Protein AF-A0A497C5J6-F1 (afdb_monomer_lite)

Foldseek 3Di:
DVQLQVQLVVQLVVQLVVLVVQLVVQVVVCCVPPVDRDVVSVVSNCSNVVSSVVSSVVSNVVRVVVVVVVVVVVVVVVVVVVVVVVVVD

Secondary structure (DSSP, 8-state):
-HHHHHHHHHHHHHHHHHHHHHHHHHHHHHHHHTSS--HHHHHHHHHHHHHHHHHHHHHHHHHHHHHHHHHHHHHHHHHHHHHHHHHH-

Sequence (89 aa):
MPFARLLAVVFALFGLIAGILYAFRGLIYDLALTGSVNPGTALAFMALIGMPLILTLAGLIIGLVGGWLFNHFSRWLDRLDMNLDFLDD

Structure (mmCIF, N/CA/C/O backbone):
data_AF-A0A497C5J6-F1
#
_entry.id   AF-A0A497C5J6-F1
#
loop_
_atom_site.group_PDB
_atom_site.id
_atom_site.type_symbol
_atom_site.label_atom_id
_atom_site.label_alt_id
_atom_site.label_comp_id
_atom_site.label_asym_id
_atom_site.label_entity_id
_atom_site.label_seq_id
_atom_site.pdbx_PDB_ins_code
_atom_site.Cartn_x
_atom_site.Cartn_y
_atom_site.Cartn_z
_atom_site.occupancy
_atom_site.B_iso_or_equiv
_atom_site.auth_seq_id
_atom_site.auth_comp_id
_atom_site.auth_asym_id
_atom_site.auth_atom_id
_atom_site.pdbx_PDB_model_num
ATOM 1 N N . MET A 1 1 ? -16.256 -2.709 12.082 1.00 62.22 1 MET A N 1
ATOM 2 C CA . MET A 1 1 ? -15.163 -2.998 11.120 1.00 62.22 1 MET A CA 1
ATOM 3 C C . MET A 1 1 ? -15.065 -2.080 9.875 1.00 62.22 1 MET A C 1
ATOM 5 O O . MET A 1 1 ? -14.187 -2.354 9.061 1.00 62.22 1 MET A O 1
ATOM 9 N N . PRO A 1 2 ? -15.855 -0.997 9.668 1.00 80.88 2 PRO A N 1
ATOM 10 C CA . PRO A 1 2 ? -15.761 -0.223 8.417 1.00 80.88 2 PRO A CA 1
ATOM 11 C C . PRO A 1 2 ? -14.427 0.530 8.265 1.00 80.88 2 PRO A C 1
ATOM 13 O O . PRO A 1 2 ? -13.891 0.592 7.163 1.00 80.88 2 PRO A O 1
ATOM 16 N N . PHE A 1 3 ? -13.845 1.012 9.370 1.00 80.62 3 PHE A N 1
ATOM 17 C CA . PHE A 1 3 ? -12.567 1.734 9.374 1.00 80.62 3 PHE A CA 1
ATOM 18 C C . PHE A 1 3 ? -11.392 0.894 8.843 1.00 80.62 3 PHE A C 1
ATOM 20 O O . PHE A 1 3 ? -10.657 1.340 7.967 1.00 80.62 3 PHE A O 1
ATOM 27 N N . ALA A 1 4 ? -11.263 -0.359 9.294 1.00 84.25 4 ALA A N 1
ATOM 28 C CA . ALA A 1 4 ? -10.209 -1.259 8.824 1.00 84.25 4 ALA A CA 1
ATOM 29 C C . ALA A 1 4 ? -10.328 -1.586 7.331 1.00 84.25 4 ALA A C 1
ATOM 31 O O . ALA A 1 4 ? -9.326 -1.655 6.626 1.00 84.25 4 ALA A O 1
ATOM 32 N N . ARG A 1 5 ? -11.561 -1.735 6.834 1.00 83.25 5 ARG A N 1
ATOM 33 C CA . ARG A 1 5 ? -11.817 -1.992 5.414 1.00 83.25 5 ARG A CA 1
ATOM 34 C C . ARG A 1 5 ? -11.474 -0.779 4.550 1.00 83.25 5 ARG A C 1
ATOM 36 O O . ARG A 1 5 ? -10.877 -0.954 3.494 1.00 83.25 5 ARG A O 1
ATOM 43 N N . LEU A 1 6 ? -11.810 0.430 5.006 1.00 90.62 6 LEU A N 1
ATOM 44 C CA . LEU A 1 6 ? -11.424 1.670 4.330 1.00 90.62 6 LEU A CA 1
ATOM 45 C C . LEU A 1 6 ? -9.899 1.784 4.237 1.00 90.62 6 LEU A C 1
ATOM 47 O O . LEU A 1 6 ? -9.367 2.001 3.152 1.00 90.62 6 LEU A O 1
ATOM 51 N N . LEU A 1 7 ? -9.198 1.581 5.356 1.00 90.19 7 LEU A N 1
ATOM 52 C CA . LEU A 1 7 ? -7.745 1.705 5.400 1.00 90.19 7 LEU A CA 1
ATOM 53 C C . LEU A 1 7 ? -7.055 0.642 4.532 1.00 90.19 7 LEU A C 1
ATOM 55 O O . LEU A 1 7 ? -6.119 0.961 3.807 1.00 90.19 7 LEU A O 1
ATOM 59 N N . ALA A 1 8 ? -7.568 -0.591 4.520 1.00 87.12 8 ALA A N 1
ATOM 60 C CA . ALA A 1 8 ? -7.095 -1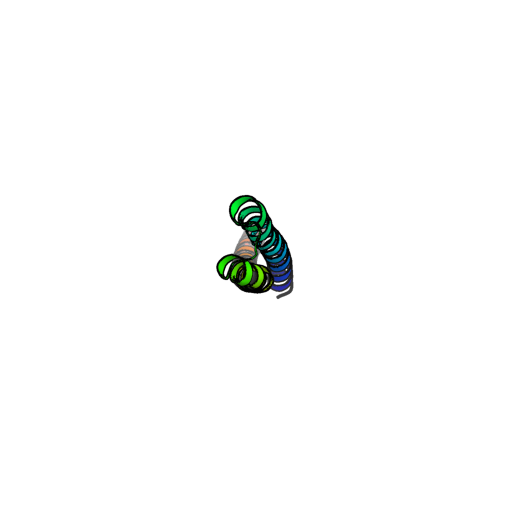.639 3.620 1.00 87.12 8 ALA A CA 1
ATOM 61 C C . ALA A 1 8 ? -7.223 -1.238 2.139 1.00 87.12 8 ALA A C 1
ATOM 63 O O . ALA A 1 8 ? -6.268 -1.400 1.387 1.00 87.12 8 ALA A O 1
ATOM 64 N N . VAL A 1 9 ? -8.362 -0.669 1.722 1.00 91.31 9 VAL A N 1
ATOM 65 C CA . VAL A 1 9 ? -8.572 -0.208 0.334 1.00 91.31 9 VAL A CA 1
ATOM 66 C C . VAL A 1 9 ? -7.645 0.955 -0.017 1.00 91.31 9 VAL A C 1
ATOM 68 O O . VAL A 1 9 ? -7.040 0.955 -1.086 1.00 91.31 9 VAL A O 1
ATOM 71 N N . VAL A 1 10 ? -7.486 1.928 0.882 1.00 93.00 10 VAL A N 1
ATOM 72 C CA . VAL A 1 10 ? -6.582 3.069 0.671 1.00 93.00 10 VAL A CA 1
ATOM 73 C C . VAL A 1 10 ? -5.138 2.592 0.494 1.00 93.00 10 VAL A C 1
ATOM 75 O O . VAL A 1 10 ? -4.464 2.987 -0.456 1.00 93.00 10 VAL A O 1
ATOM 78 N N . PHE A 1 11 ? -4.671 1.687 1.353 1.00 92.62 11 PHE A N 1
ATOM 79 C CA . PHE A 1 11 ? -3.332 1.115 1.231 1.00 92.62 11 PHE A CA 1
ATOM 80 C C . PHE A 1 11 ? -3.178 0.224 -0.011 1.00 92.62 11 PHE A C 1
ATOM 82 O O . PHE A 1 11 ? -2.114 0.237 -0.627 1.00 92.62 11 PHE A O 1
ATOM 89 N N . ALA A 1 12 ? -4.226 -0.493 -0.429 1.00 91.62 12 ALA A N 1
ATOM 90 C CA . ALA A 1 12 ? -4.229 -1.242 -1.686 1.00 91.62 12 ALA A CA 1
ATOM 91 C C . ALA A 1 12 ? -3.967 -0.323 -2.888 1.00 91.62 12 ALA A C 1
ATOM 93 O O . ALA A 1 12 ? -3.136 -0.638 -3.738 1.00 91.62 12 ALA A O 1
ATOM 94 N N . LEU A 1 13 ? -4.636 0.836 -2.934 1.00 93.81 13 LEU A N 1
ATOM 95 C CA . LEU A 1 13 ? -4.448 1.835 -3.988 1.00 93.81 13 LEU A CA 1
ATOM 96 C C . LEU A 1 13 ? -3.029 2.410 -3.972 1.00 93.81 13 LEU A C 1
ATOM 98 O O . LEU A 1 13 ? -2.399 2.502 -5.025 1.00 93.81 13 LEU A O 1
ATOM 102 N N . PHE A 1 14 ? -2.486 2.728 -2.794 1.00 94.19 14 PHE A N 1
ATOM 103 C CA . PHE A 1 14 ? -1.089 3.155 -2.682 1.00 94.19 14 PHE A CA 1
ATOM 104 C C . PHE A 1 14 ? -0.111 2.074 -3.150 1.00 94.19 14 PHE A C 1
ATOM 106 O O . PHE A 1 14 ? 0.842 2.381 -3.865 1.00 94.19 14 PHE A O 1
ATOM 113 N N . GLY A 1 15 ? -0.363 0.809 -2.812 1.00 92.50 15 GLY A N 1
ATOM 114 C CA . GLY A 1 15 ? 0.454 -0.306 -3.279 1.00 92.50 15 GLY A CA 1
ATOM 115 C C . GLY A 1 15 ? 0.360 -0.539 -4.778 1.00 92.50 15 GLY A C 1
ATOM 116 O O . GLY A 1 15 ? 1.371 -0.846 -5.402 1.00 92.50 15 GLY A O 1
ATOM 117 N N . LEU A 1 16 ? -0.807 -0.314 -5.380 1.00 93.19 16 LEU A N 1
ATOM 118 C CA . LEU A 1 16 ? -0.974 -0.346 -6.830 1.00 93.19 16 LEU A CA 1
ATOM 119 C C . LEU A 1 16 ? -0.176 0.766 -7.513 1.00 93.19 16 LEU A C 1
ATOM 121 O O . LEU A 1 16 ? 0.559 0.490 -8.457 1.00 93.19 16 LEU A O 1
ATOM 125 N N . ILE A 1 17 ? -0.245 1.998 -7.002 1.00 94.88 17 ILE A N 1
ATOM 126 C CA . ILE A 1 17 ? 0.557 3.116 -7.517 1.00 94.88 17 ILE A CA 1
ATOM 127 C C . ILE A 1 17 ? 2.054 2.794 -7.398 1.00 94.88 17 ILE A C 1
ATOM 129 O O . ILE A 1 17 ? 2.793 2.936 -8.371 1.00 94.88 17 ILE A O 1
ATOM 133 N N . ALA A 1 18 ? 2.504 2.300 -6.242 1.00 92.56 18 ALA A N 1
ATOM 134 C CA . ALA A 1 18 ? 3.896 1.909 -6.031 1.00 92.56 18 ALA A CA 1
ATOM 135 C C . ALA A 1 18 ? 4.337 0.773 -6.972 1.00 92.56 18 ALA A C 1
ATOM 137 O O . ALA A 1 18 ? 5.425 0.836 -7.545 1.00 92.56 18 ALA A O 1
ATOM 138 N N . GLY A 1 19 ? 3.485 -0.236 -7.177 1.00 92.19 19 GLY A N 1
ATOM 139 C CA . GLY A 1 19 ? 3.726 -1.340 -8.105 1.00 92.19 19 GLY A CA 1
ATOM 140 C C . GLY A 1 19 ? 3.852 -0.873 -9.556 1.00 92.19 19 GLY A C 1
ATOM 141 O O . GLY A 1 19 ? 4.776 -1.296 -10.249 1.00 92.19 19 GLY A O 1
ATOM 142 N N . ILE A 1 20 ? 2.992 0.054 -9.996 1.00 94.06 20 ILE A N 1
ATOM 143 C CA . ILE A 1 20 ? 3.087 0.694 -11.317 1.00 94.06 20 ILE A CA 1
ATOM 144 C C . ILE A 1 20 ? 4.426 1.428 -11.445 1.00 94.06 20 ILE A C 1
ATOM 146 O O . ILE A 1 20 ? 5.178 1.176 -12.383 1.00 94.06 20 ILE A O 1
ATOM 150 N N . LEU A 1 21 ? 4.774 2.289 -10.486 1.00 93.88 21 LEU A N 1
ATOM 151 C CA . LEU A 1 21 ? 6.039 3.029 -10.526 1.00 93.88 21 LEU A CA 1
ATOM 152 C C . LEU A 1 21 ? 7.256 2.094 -10.581 1.00 93.88 21 LEU A C 1
ATOM 154 O O . LEU A 1 21 ? 8.207 2.369 -11.310 1.00 93.88 21 LEU A O 1
ATOM 158 N N . TYR A 1 22 ? 7.225 0.983 -9.843 1.00 91.50 22 TYR A N 1
ATOM 159 C CA . TYR A 1 22 ? 8.303 -0.003 -9.836 1.00 91.50 22 TYR A CA 1
ATOM 160 C C . TYR A 1 22 ? 8.437 -0.736 -11.179 1.00 91.50 22 TYR A C 1
ATOM 162 O O . TYR A 1 22 ? 9.532 -0.783 -11.740 1.00 91.50 22 TYR A O 1
ATOM 170 N N . ALA A 1 23 ? 7.330 -1.244 -11.730 1.00 91.88 23 ALA A N 1
ATOM 171 C CA . ALA A 1 23 ? 7.327 -1.975 -12.996 1.00 91.88 23 ALA A CA 1
ATOM 172 C C . ALA A 1 23 ? 7.763 -1.093 -14.176 1.00 91.88 23 ALA A C 1
ATOM 174 O O . ALA A 1 23 ? 8.618 -1.486 -14.970 1.00 91.88 23 ALA A O 1
ATOM 175 N N . PHE A 1 24 ? 7.239 0.134 -14.257 1.00 92.31 24 PHE A N 1
ATOM 176 C CA . PHE A 1 24 ? 7.591 1.065 -15.329 1.00 92.31 24 PHE A CA 1
ATOM 177 C C . PHE A 1 24 ? 9.018 1.607 -15.191 1.00 92.31 24 PHE A C 1
ATOM 179 O O . PHE A 1 24 ? 9.690 1.772 -16.207 1.00 92.31 24 PHE A O 1
ATOM 186 N N . ARG A 1 25 ? 9.535 1.824 -13.968 1.00 91.56 25 ARG A N 1
ATOM 187 C CA . ARG A 1 25 ? 10.965 2.139 -13.787 1.00 91.56 25 ARG A CA 1
ATOM 188 C C . ARG A 1 25 ? 11.854 1.004 -14.277 1.00 91.56 25 ARG A C 1
ATOM 190 O O . ARG A 1 25 ? 12.830 1.293 -14.958 1.00 91.56 25 ARG A O 1
ATOM 197 N N . GLY A 1 26 ? 11.519 -0.247 -13.953 1.00 88.06 26 GLY A N 1
ATOM 198 C CA . GLY A 1 26 ? 12.249 -1.418 -14.444 1.00 88.06 26 GLY A CA 1
ATOM 199 C C . GLY A 1 26 ? 12.275 -1.461 -15.970 1.00 88.06 26 GLY A C 1
ATOM 200 O O . GLY A 1 26 ? 13.346 -1.541 -16.561 1.00 88.06 26 GLY A O 1
ATOM 201 N N . LEU A 1 27 ? 11.112 -1.282 -16.603 1.00 89.44 27 LEU A N 1
ATOM 202 C CA . LEU A 1 27 ? 10.983 -1.278 -18.059 1.00 89.44 27 LEU A CA 1
ATOM 203 C C . LEU A 1 27 ? 11.810 -0.174 -18.726 1.00 89.44 27 LEU A C 1
ATOM 205 O O . LEU A 1 27 ? 12.545 -0.451 -19.668 1.00 89.44 27 LEU A O 1
ATOM 209 N N . ILE A 1 28 ? 11.704 1.067 -18.241 1.00 91.56 28 ILE A N 1
ATOM 210 C CA . ILE A 1 28 ? 12.453 2.203 -18.795 1.00 91.56 28 ILE A CA 1
ATOM 211 C C . ILE A 1 28 ? 13.959 1.989 -18.618 1.00 91.56 28 ILE A C 1
ATOM 213 O O . ILE A 1 28 ? 14.724 2.251 -19.542 1.00 91.56 28 ILE A O 1
ATOM 217 N N . TYR A 1 29 ? 14.383 1.513 -17.444 1.00 89.81 29 TYR A N 1
ATOM 218 C CA . TYR A 1 29 ? 15.790 1.274 -17.134 1.00 89.81 29 TYR A CA 1
ATOM 219 C C . TYR A 1 29 ? 16.408 0.235 -18.074 1.00 89.81 29 TYR A C 1
ATOM 221 O O . TYR A 1 29 ? 17.475 0.468 -18.636 1.00 89.81 29 TYR A O 1
ATOM 229 N N . ASP A 1 30 ? 15.712 -0.876 -18.291 1.00 89.75 30 ASP A N 1
ATOM 230 C CA . ASP A 1 30 ? 16.180 -1.953 -19.161 1.00 89.75 30 ASP A CA 1
ATOM 231 C C . ASP A 1 30 ? 16.195 -1.519 -20.629 1.00 89.75 30 ASP A C 1
ATOM 233 O O . ASP A 1 30 ? 17.198 -1.651 -21.325 1.00 89.75 30 ASP A O 1
ATOM 237 N N . LEU A 1 31 ? 15.122 -0.878 -21.097 1.00 88.88 31 LEU A N 1
ATOM 238 C CA . LEU A 1 31 ? 15.053 -0.413 -22.479 1.00 88.88 31 LEU A CA 1
ATOM 239 C C . LEU A 1 31 ? 16.130 0.641 -22.788 1.00 88.88 31 LEU A C 1
ATOM 241 O O . LEU A 1 31 ? 16.654 0.668 -23.898 1.00 88.88 31 LEU A O 1
ATOM 245 N N . ALA A 1 32 ? 16.495 1.472 -21.807 1.00 89.94 32 ALA A N 1
ATOM 246 C CA . ALA A 1 32 ? 17.548 2.473 -21.948 1.00 89.94 32 ALA A CA 1
ATOM 247 C C . ALA A 1 32 ? 18.973 1.887 -21.938 1.00 89.94 32 ALA A C 1
ATOM 249 O O . ALA A 1 32 ? 19.866 2.480 -22.538 1.00 89.94 32 ALA A O 1
ATOM 250 N N . LEU A 1 33 ? 19.204 0.760 -21.254 1.00 88.25 33 LEU A N 1
ATOM 251 C CA . LEU A 1 33 ? 20.545 0.185 -21.068 1.00 88.25 33 LEU A CA 1
ATOM 252 C C . LEU A 1 33 ? 20.851 -0.974 -22.012 1.00 88.25 33 LEU A C 1
ATOM 254 O O . LEU A 1 33 ? 21.950 -1.057 -22.554 1.00 88.25 33 LEU A O 1
ATOM 258 N N . THR A 1 34 ? 19.903 -1.887 -22.177 1.00 83.94 34 THR A N 1
ATOM 259 C CA . THR A 1 34 ? 20.076 -3.141 -22.922 1.00 83.94 34 THR A CA 1
ATOM 260 C C . THR A 1 34 ? 19.225 -3.182 -24.186 1.00 83.94 34 THR A C 1
ATOM 262 O O . THR A 1 34 ? 19.462 -4.031 -25.042 1.00 83.94 34 THR A O 1
ATOM 265 N N . GLY A 1 35 ? 18.246 -2.279 -24.335 1.00 84.88 35 GLY A N 1
ATOM 266 C CA . GLY A 1 35 ? 17.346 -2.245 -25.493 1.00 84.88 35 GLY A CA 1
ATOM 267 C C . GLY A 1 35 ? 16.388 -3.439 -25.568 1.00 84.88 35 GLY A C 1
ATOM 268 O O . GLY A 1 35 ? 15.717 -3.628 -26.580 1.00 84.88 35 GLY A O 1
ATOM 269 N N . SER A 1 36 ? 16.318 -4.252 -24.511 1.00 86.06 36 SER A N 1
ATOM 270 C CA . SER A 1 36 ? 15.504 -5.464 -24.430 1.00 86.06 36 SER A CA 1
ATOM 271 C C . SER A 1 36 ? 14.964 -5.645 -23.016 1.00 86.06 36 SER A C 1
ATOM 273 O O . SER A 1 36 ? 15.561 -5.187 -22.047 1.00 86.06 36 SER A O 1
ATOM 275 N N . VAL A 1 37 ? 13.844 -6.358 -22.893 1.00 85.62 37 VAL A N 1
ATOM 276 C CA . VAL A 1 37 ? 13.279 -6.741 -21.596 1.00 85.62 37 VAL A CA 1
ATOM 277 C C . VAL A 1 37 ? 14.045 -7.945 -21.052 1.00 85.62 37 VAL A C 1
ATOM 279 O O . VAL A 1 37 ? 14.131 -8.985 -21.705 1.00 85.62 37 VAL A O 1
ATOM 282 N N . ASN A 1 38 ? 14.595 -7.806 -19.853 1.00 87.69 38 ASN A N 1
ATOM 283 C CA . ASN A 1 38 ? 15.298 -8.844 -19.119 1.00 87.69 38 ASN A CA 1
ATOM 284 C C . ASN A 1 38 ? 14.363 -9.538 -18.094 1.00 87.69 38 ASN A C 1
ATOM 286 O O . ASN A 1 38 ? 13.267 -9.048 -17.788 1.00 87.69 38 ASN A O 1
ATOM 290 N N . PRO A 1 39 ? 14.779 -10.682 -17.522 1.00 86.50 39 PRO A N 1
ATOM 291 C CA . PRO A 1 39 ? 13.980 -11.414 -16.536 1.00 86.50 39 PRO A CA 1
ATOM 292 C C . PRO A 1 39 ? 13.666 -10.628 -15.251 1.00 86.50 39 PRO A C 1
ATOM 294 O O . PRO A 1 39 ? 12.624 -10.843 -14.637 1.00 86.50 39 PRO A O 1
ATOM 297 N N . GLY A 1 40 ? 14.539 -9.708 -14.836 1.00 83.88 40 GLY A N 1
ATOM 298 C CA . GLY A 1 40 ? 14.322 -8.825 -13.687 1.00 83.88 40 GLY A CA 1
ATOM 299 C C . GLY A 1 40 ? 13.200 -7.815 -13.928 1.00 83.88 40 GLY A C 1
ATOM 300 O O . GLY A 1 40 ? 12.377 -7.585 -13.046 1.00 83.88 40 GLY A O 1
ATOM 301 N N . THR A 1 41 ? 13.091 -7.286 -15.143 1.00 85.12 41 THR A N 1
ATOM 302 C CA . THR A 1 41 ? 11.970 -6.434 -15.554 1.00 85.12 41 THR A CA 1
ATOM 303 C C . THR A 1 41 ? 10.668 -7.229 -15.611 1.00 85.12 41 THR A C 1
ATOM 305 O O . THR A 1 41 ? 9.643 -6.754 -15.127 1.00 85.12 41 THR A O 1
ATOM 308 N N . ALA A 1 42 ? 10.702 -8.476 -16.095 1.00 85.75 42 ALA A N 1
ATOM 309 C CA . ALA A 1 42 ? 9.548 -9.377 -16.030 1.00 85.75 42 ALA A CA 1
ATOM 310 C C . ALA A 1 42 ? 9.102 -9.650 -14.578 1.00 85.75 42 ALA A C 1
ATOM 312 O O . ALA A 1 42 ? 7.906 -9.637 -14.282 1.00 85.75 42 ALA A O 1
ATOM 313 N N . LEU A 1 43 ? 10.050 -9.812 -13.648 1.00 87.06 43 LEU A N 1
ATOM 314 C CA . LEU A 1 43 ? 9.762 -9.926 -12.216 1.00 87.06 43 LEU A CA 1
ATOM 315 C C . LEU A 1 43 ? 9.196 -8.618 -11.635 1.00 87.06 43 LEU A C 1
ATOM 317 O O . LEU A 1 43 ? 8.322 -8.655 -10.771 1.00 87.06 43 LEU A O 1
ATOM 321 N N . ALA A 1 44 ? 9.633 -7.456 -12.129 1.00 88.56 44 ALA A N 1
ATOM 322 C CA . ALA A 1 44 ? 9.129 -6.159 -11.685 1.00 88.56 44 ALA A CA 1
ATOM 323 C C . ALA A 1 44 ? 7.636 -5.963 -11.986 1.00 88.56 44 ALA A C 1
ATOM 325 O O . ALA A 1 44 ? 6.943 -5.306 -11.210 1.00 88.56 44 ALA A O 1
ATOM 326 N N . PHE A 1 45 ? 7.099 -6.604 -13.028 1.00 90.06 45 PHE A N 1
ATOM 327 C CA . PHE A 1 45 ? 5.654 -6.629 -13.266 1.00 90.06 45 PHE A CA 1
ATOM 328 C C . PHE A 1 45 ? 4.880 -7.409 -12.195 1.00 90.06 45 PHE A C 1
ATOM 330 O O . PHE A 1 45 ? 3.731 -7.064 -11.921 1.00 90.06 45 PHE A O 1
ATOM 337 N N . MET A 1 46 ? 5.489 -8.382 -11.503 1.00 91.19 46 MET A N 1
ATOM 338 C CA . MET A 1 46 ? 4.828 -9.015 -10.352 1.00 91.19 46 MET A CA 1
ATOM 339 C C . MET A 1 46 ? 4.588 -8.032 -9.202 1.00 91.19 46 MET A C 1
ATOM 341 O O . MET A 1 46 ? 3.670 -8.241 -8.406 1.00 91.19 46 MET A O 1
ATOM 345 N N . ALA A 1 47 ? 5.335 -6.925 -9.127 1.00 91.19 47 ALA A N 1
ATOM 346 C CA . ALA A 1 47 ? 5.096 -5.891 -8.126 1.00 91.19 47 ALA A CA 1
ATOM 347 C C . ALA A 1 47 ? 3.729 -5.206 -8.292 1.00 91.19 47 ALA A C 1
ATOM 349 O O . ALA A 1 47 ? 3.198 -4.721 -7.294 1.00 91.19 47 ALA A O 1
ATOM 350 N N . LEU A 1 48 ? 3.114 -5.228 -9.488 1.00 90.88 48 LEU A N 1
ATOM 351 C CA . LEU A 1 48 ? 1.734 -4.752 -9.679 1.00 90.88 48 LEU A CA 1
ATOM 352 C C . LEU A 1 48 ? 0.709 -5.543 -8.864 1.00 90.88 48 LEU A C 1
ATOM 354 O O . LEU A 1 48 ? -0.370 -5.022 -8.615 1.00 90.88 48 LEU A O 1
ATOM 358 N N . ILE A 1 49 ? 1.028 -6.776 -8.466 1.00 91.69 49 ILE A N 1
ATOM 359 C CA . ILE A 1 49 ? 0.165 -7.612 -7.625 1.00 91.69 49 ILE A CA 1
ATOM 360 C C . ILE A 1 49 ? 0.726 -7.670 -6.202 1.00 91.69 49 ILE A C 1
ATOM 362 O O . 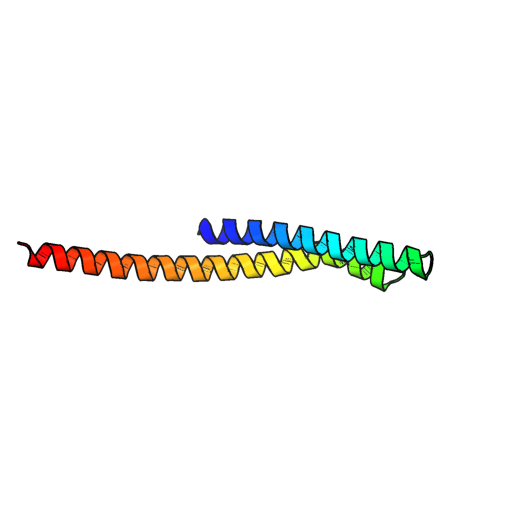ILE A 1 49 ? -0.010 -7.473 -5.236 1.00 91.69 49 ILE A O 1
ATOM 366 N N . GLY A 1 50 ? 2.038 -7.882 -6.062 1.00 92.50 50 GLY A N 1
ATOM 367 C CA . GLY A 1 50 ? 2.696 -8.040 -4.765 1.00 92.50 50 GLY A CA 1
ATOM 368 C C . GLY A 1 50 ? 2.591 -6.803 -3.871 1.00 92.50 50 GLY A C 1
ATOM 369 O O . GLY A 1 50 ? 2.215 -6.924 -2.705 1.00 92.50 50 GLY A O 1
ATOM 370 N N . MET A 1 51 ? 2.864 -5.609 -4.407 1.00 93.25 51 MET A N 1
ATOM 371 C CA . MET A 1 51 ? 2.819 -4.368 -3.624 1.00 93.25 51 MET A CA 1
ATOM 372 C C . MET A 1 51 ? 1.409 -4.021 -3.126 1.00 93.25 51 MET A C 1
ATOM 374 O O . MET A 1 51 ? 1.273 -3.782 -1.922 1.00 93.25 51 MET A O 1
ATOM 378 N N . PRO A 1 52 ? 0.347 -4.039 -3.961 1.00 92.81 52 PRO A N 1
ATOM 379 C CA . PRO A 1 52 ? -1.010 -3.865 -3.453 1.00 92.81 52 PRO A CA 1
ATOM 380 C C . PRO A 1 52 ? -1.367 -4.899 -2.393 1.00 92.81 52 PRO A C 1
ATOM 382 O O . PRO A 1 52 ? -1.936 -4.523 -1.375 1.00 92.81 52 PRO A O 1
ATOM 385 N N . LEU A 1 53 ? -1.020 -6.177 -2.583 1.00 93.88 53 LEU A N 1
ATOM 386 C CA . LEU A 1 53 ? -1.369 -7.238 -1.636 1.00 93.88 53 LEU A CA 1
ATOM 387 C C . LEU A 1 53 ? -0.753 -6.989 -0.250 1.00 93.88 53 LEU A C 1
ATOM 389 O O . LEU A 1 53 ? -1.464 -6.999 0.756 1.00 93.88 53 LEU A O 1
ATOM 393 N N . ILE A 1 54 ? 0.554 -6.716 -0.200 1.00 93.75 54 ILE A N 1
ATOM 394 C CA . ILE A 1 54 ? 1.286 -6.480 1.053 1.00 93.75 54 ILE A CA 1
ATOM 395 C C . ILE A 1 54 ? 0.745 -5.236 1.764 1.00 93.75 54 ILE A C 1
ATOM 397 O O . ILE A 1 54 ? 0.465 -5.277 2.963 1.00 93.75 54 ILE A O 1
ATOM 401 N N . LEU A 1 55 ? 0.550 -4.138 1.030 1.00 93.12 55 LEU A N 1
ATOM 402 C CA . LEU A 1 55 ? 0.044 -2.897 1.611 1.00 93.12 55 LEU A CA 1
ATOM 403 C C . LEU A 1 55 ? -1.418 -3.027 2.052 1.00 93.12 55 LEU A C 1
ATOM 405 O O . LEU A 1 55 ? -1.761 -2.529 3.119 1.00 93.12 55 LEU A O 1
ATOM 409 N N . THR A 1 56 ? -2.260 -3.762 1.320 1.00 92.88 56 THR A N 1
ATOM 410 C CA . THR A 1 56 ? -3.643 -4.061 1.738 1.00 92.88 56 THR A CA 1
ATOM 411 C C . THR A 1 56 ? -3.668 -4.754 3.097 1.00 92.88 56 THR A C 1
ATOM 413 O O . THR A 1 56 ? -4.423 -4.350 3.982 1.00 92.88 56 THR A O 1
ATOM 416 N N . LEU A 1 57 ? -2.825 -5.778 3.280 1.00 93.44 57 LEU A N 1
ATOM 417 C CA . LEU A 1 57 ? -2.711 -6.496 4.551 1.00 93.44 57 LEU A CA 1
ATOM 418 C C . LEU A 1 57 ? -2.232 -5.568 5.671 1.00 93.44 57 LEU A C 1
ATOM 420 O O . LEU A 1 57 ? -2.818 -5.567 6.753 1.00 93.44 57 LEU A O 1
ATOM 424 N N . ALA A 1 58 ? -1.230 -4.729 5.401 1.00 93.19 58 ALA A N 1
ATOM 425 C CA . ALA A 1 58 ? -0.755 -3.738 6.362 1.00 93.19 58 ALA A CA 1
ATOM 426 C C . ALA A 1 58 ? -1.864 -2.747 6.761 1.00 93.19 58 ALA A C 1
ATOM 428 O O . ALA A 1 58 ? -2.094 -2.531 7.950 1.00 93.19 58 ALA A O 1
ATOM 429 N N . GLY A 1 59 ? -2.609 -2.200 5.795 1.00 88.38 59 GLY A N 1
ATOM 430 C CA . GLY A 1 59 ? -3.728 -1.287 6.046 1.00 88.38 59 GLY A CA 1
ATOM 431 C C . GLY A 1 59 ? -4.859 -1.939 6.845 1.00 88.38 59 GLY A C 1
ATOM 432 O O . GLY A 1 59 ? -5.437 -1.306 7.728 1.00 88.38 59 GLY A O 1
ATOM 433 N N . LEU A 1 60 ? -5.134 -3.223 6.603 1.00 91.25 60 LEU A N 1
ATOM 434 C CA . LEU A 1 60 ? -6.120 -3.981 7.372 1.00 91.25 60 LEU A CA 1
ATOM 435 C C . LEU A 1 6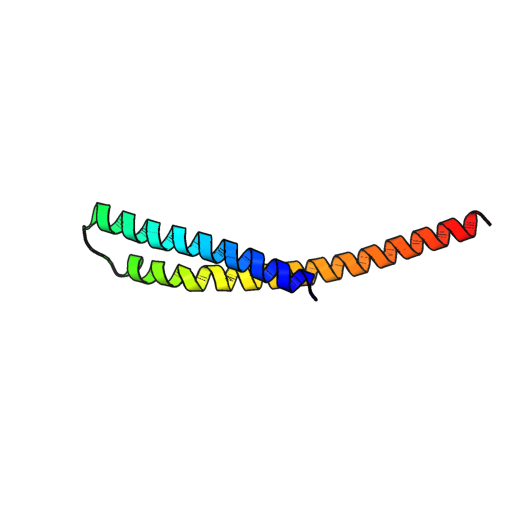0 ? -5.682 -4.146 8.832 1.00 91.25 60 LEU A C 1
ATOM 437 O O . LEU A 1 60 ? -6.479 -3.890 9.733 1.00 91.25 60 LEU A O 1
ATOM 441 N N . ILE A 1 61 ? -4.417 -4.511 9.070 1.00 93.62 61 ILE A N 1
ATOM 442 C CA . ILE A 1 61 ? -3.852 -4.654 10.420 1.00 93.62 61 ILE A CA 1
ATOM 443 C C . ILE A 1 61 ? -3.885 -3.311 11.156 1.00 93.62 61 ILE A C 1
ATOM 445 O O . ILE A 1 61 ? -4.423 -3.233 12.260 1.00 93.62 61 ILE A O 1
ATOM 449 N N . ILE A 1 62 ? -3.377 -2.243 10.534 1.00 92.31 62 ILE A N 1
ATOM 450 C CA . ILE A 1 62 ? -3.342 -0.901 11.132 1.00 92.31 62 ILE A CA 1
ATOM 451 C C . ILE A 1 62 ? -4.757 -0.431 11.469 1.00 92.31 62 ILE A C 1
ATOM 453 O O . ILE A 1 62 ? -5.003 0.068 12.565 1.00 92.31 62 ILE A O 1
ATOM 457 N N . GLY A 1 63 ? -5.713 -0.617 10.560 1.00 89.75 63 GLY A N 1
ATOM 458 C CA . GLY A 1 63 ? -7.087 -0.193 10.790 1.00 89.75 63 GLY A CA 1
ATOM 459 C C . GLY A 1 63 ? -7.807 -1.023 11.857 1.00 89.75 63 GLY A C 1
ATOM 460 O O . GLY A 1 63 ? -8.663 -0.498 12.569 1.00 89.75 63 GLY A O 1
ATOM 461 N N . LEU A 1 64 ? -7.453 -2.301 12.015 1.00 91.25 64 LEU A N 1
ATOM 462 C CA . LEU A 1 64 ? -7.993 -3.156 13.072 1.00 91.25 64 LEU A CA 1
ATOM 463 C C . LEU A 1 64 ? -7.447 -2.747 14.446 1.00 91.25 64 LEU A C 1
ATOM 465 O O . LEU A 1 64 ? -8.228 -2.563 15.380 1.00 91.25 64 LEU A O 1
ATOM 469 N N . VAL A 1 65 ? -6.135 -2.513 14.542 1.00 92.75 65 VAL A N 1
ATOM 470 C CA . VAL A 1 65 ? -5.478 -2.018 15.763 1.00 92.75 65 VAL A CA 1
ATOM 471 C C . VAL A 1 65 ? -5.986 -0.623 16.132 1.00 92.75 65 VAL A C 1
ATOM 473 O O . VAL A 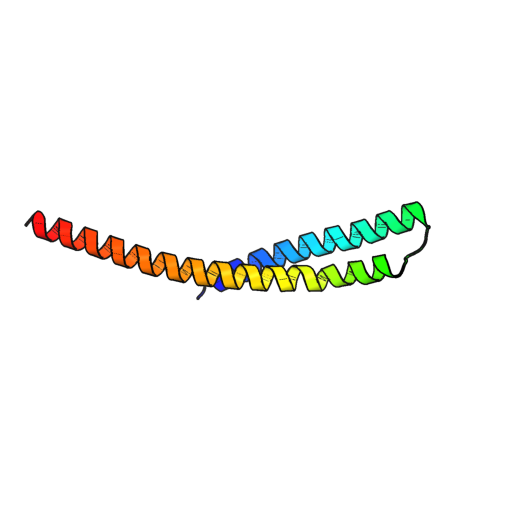1 65 ? -6.380 -0.396 17.273 1.00 92.75 65 VAL A O 1
ATOM 476 N N . GLY A 1 66 ? -6.051 0.299 15.169 1.00 89.12 66 GLY A N 1
ATOM 477 C CA . GLY A 1 66 ? -6.527 1.664 15.394 1.00 89.12 66 GLY A CA 1
ATOM 478 C C . GLY A 1 66 ? -7.992 1.717 15.827 1.00 89.12 66 GLY A C 1
ATOM 479 O O . GLY A 1 66 ? -8.333 2.436 16.763 1.00 89.12 66 GLY A O 1
ATOM 480 N N . GLY A 1 67 ? -8.859 0.905 15.212 1.00 88.94 67 GLY A N 1
ATOM 481 C CA . GLY A 1 67 ? -10.263 0.809 15.615 1.00 88.94 67 GLY A CA 1
ATOM 482 C C . GLY A 1 67 ? -10.444 0.235 17.024 1.00 88.94 67 GLY A C 1
ATOM 483 O O . GLY A 1 67 ? -11.296 0.706 17.778 1.00 88.94 67 GLY A O 1
ATOM 484 N N . TRP A 1 68 ? -9.628 -0.754 17.398 1.00 89.25 68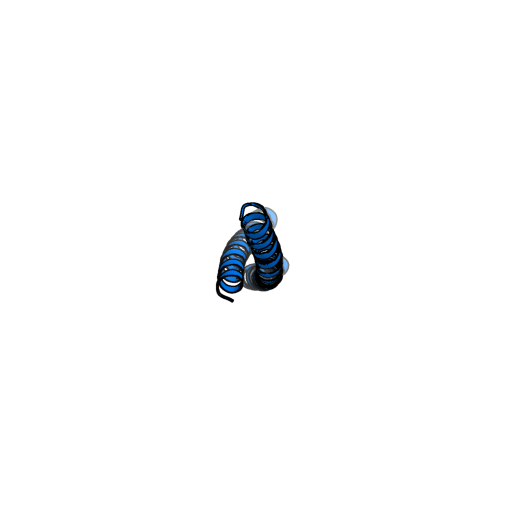 TRP A N 1
ATOM 485 C CA . TRP A 1 68 ? -9.622 -1.294 18.757 1.00 89.25 68 TRP A CA 1
ATOM 486 C C . TRP A 1 68 ? -9.171 -0.244 19.781 1.00 89.25 68 TRP A C 1
ATOM 488 O O . TRP A 1 68 ? -9.846 -0.048 20.793 1.00 89.25 68 TRP A O 1
ATOM 498 N N . LEU A 1 69 ? -8.089 0.481 19.479 1.00 90.75 69 LEU A N 1
ATOM 499 C CA . LEU A 1 69 ? -7.544 1.522 20.347 1.00 90.75 69 LEU A CA 1
ATOM 500 C C . LEU A 1 69 ? -8.541 2.669 20.554 1.00 90.75 69 LEU A C 1
ATOM 502 O O . LEU A 1 69 ? -8.778 3.077 21.688 1.00 90.75 69 LEU A O 1
ATOM 506 N N . PHE A 1 70 ? -9.181 3.134 19.478 1.00 88.00 70 PHE A N 1
ATOM 507 C CA . PHE A 1 70 ? -10.186 4.196 19.540 1.00 88.00 70 PHE A CA 1
ATOM 508 C C . PHE A 1 70 ? -11.364 3.819 20.446 1.00 88.00 70 PHE A C 1
ATOM 510 O O . PHE A 1 70 ? -11.770 4.600 21.301 1.00 88.00 70 PHE A O 1
ATOM 517 N N . ASN A 1 71 ? -11.875 2.593 20.318 1.00 88.38 71 ASN A N 1
ATOM 518 C CA . ASN A 1 71 ? -12.971 2.117 21.158 1.00 88.38 71 ASN A CA 1
ATOM 519 C C . ASN A 1 71 ? -12.563 1.999 22.639 1.00 88.38 71 ASN A C 1
ATOM 521 O O . ASN A 1 71 ? -13.386 2.216 23.525 1.00 88.38 71 ASN A O 1
ATOM 525 N N . HIS A 1 72 ? -11.301 1.664 22.926 1.00 88.81 72 HIS A N 1
ATOM 526 C CA . HIS A 1 72 ? -10.804 1.608 24.300 1.00 88.81 72 HIS A CA 1
ATOM 527 C C . HIS A 1 72 ? -10.678 3.006 24.923 1.00 88.81 72 HIS A C 1
ATOM 529 O O . HIS A 1 72 ? -11.146 3.219 26.039 1.00 88.81 72 HIS A O 1
ATOM 535 N N . PHE A 1 73 ? -10.118 3.965 24.183 1.00 88.19 73 PHE A N 1
ATOM 536 C CA . PHE A 1 73 ? -9.982 5.351 24.637 1.00 88.19 73 PHE A CA 1
ATOM 537 C C . PHE A 1 73 ? -11.326 6.066 24.789 1.00 88.19 73 PHE A C 1
ATOM 539 O O . PHE A 1 73 ? -11.527 6.743 25.792 1.00 88.19 73 PHE A O 1
ATOM 546 N N . SER A 1 74 ? -12.263 5.877 23.853 1.00 86.81 74 SER A N 1
ATOM 547 C CA . SER A 1 74 ? -13.606 6.471 23.943 1.00 86.81 74 SER A CA 1
ATOM 548 C C . SER A 1 74 ? -14.305 6.061 25.237 1.00 86.81 74 SER A C 1
ATOM 550 O O . SER A 1 74 ? -14.788 6.907 25.973 1.00 86.81 74 SER A O 1
ATOM 552 N N . ARG A 1 75 ? -14.254 4.769 25.587 1.00 85.06 75 ARG A N 1
ATOM 553 C CA . ARG A 1 75 ? -14.843 4.260 26.836 1.00 85.06 75 ARG A CA 1
ATOM 554 C C . ARG A 1 75 ? -14.183 4.811 28.094 1.00 85.06 75 ARG A C 1
ATOM 556 O O . ARG A 1 75 ? -14.806 4.794 29.152 1.00 85.06 75 ARG A O 1
ATOM 563 N N . TRP A 1 76 ? -12.911 5.190 28.020 1.00 86.56 76 TRP A N 1
ATOM 564 C CA . TRP A 1 76 ? -12.216 5.816 29.138 1.00 86.56 76 TRP A CA 1
ATOM 565 C C . TRP A 1 76 ? -12.644 7.278 29.296 1.00 86.56 76 TRP A C 1
ATOM 567 O O . TRP A 1 76 ? -12.938 7.687 30.413 1.00 86.56 76 TRP A O 1
ATOM 577 N N . LEU A 1 77 ? -12.771 8.020 28.190 1.00 85.31 77 LEU A N 1
ATOM 578 C CA . LEU A 1 77 ? -13.290 9.391 28.194 1.00 85.31 77 LEU A CA 1
ATOM 579 C C . LEU A 1 77 ? -14.741 9.465 28.681 1.00 85.31 77 LEU A C 1
ATOM 581 O O . LEU A 1 77 ? -15.018 10.243 29.586 1.00 85.31 77 LEU A O 1
ATOM 585 N N . ASP A 1 78 ? -15.626 8.599 28.181 1.00 86.00 78 ASP A N 1
ATOM 586 C CA . ASP A 1 78 ? -17.033 8.566 28.611 1.00 86.00 78 ASP A CA 1
ATOM 587 C C . ASP A 1 78 ? -17.155 8.335 30.130 1.00 86.00 78 ASP A C 1
ATOM 589 O O . ASP A 1 78 ? -18.046 8.861 30.791 1.00 86.00 78 ASP A O 1
ATOM 593 N N . ARG A 1 79 ? -16.236 7.553 30.717 1.00 83.81 79 ARG A N 1
ATOM 594 C CA . ARG A 1 79 ? -16.192 7.315 32.170 1.00 83.81 79 ARG A CA 1
ATOM 595 C C . ARG A 1 79 ? -15.743 8.535 32.967 1.00 83.81 79 ARG A C 1
ATOM 597 O O . ARG A 1 79 ? -16.167 8.663 34.111 1.00 83.81 79 ARG A O 1
ATOM 604 N N . LEU A 1 80 ? -14.866 9.369 32.413 1.00 85.75 80 LEU A N 1
ATOM 605 C CA . LEU A 1 80 ? -14.424 10.595 33.076 1.00 85.75 80 LEU A CA 1
ATOM 606 C C . LEU A 1 80 ? -15.533 11.640 33.088 1.00 85.75 80 LEU A C 1
ATOM 608 O O . LEU A 1 80 ? -15.738 12.259 34.124 1.00 85.75 80 LEU A O 1
ATOM 612 N N . ASP A 1 81 ? -16.251 11.776 31.974 1.00 84.75 81 ASP A N 1
ATOM 613 C CA . ASP A 1 81 ? -17.340 12.745 31.824 1.00 84.75 81 ASP A CA 1
ATOM 614 C C . ASP A 1 81 ? -18.466 12.459 32.826 1.00 84.75 81 ASP A C 1
ATOM 616 O O . ASP A 1 81 ? -18.809 13.311 33.638 1.00 84.75 81 ASP A O 1
ATOM 620 N N . MET A 1 82 ? -18.917 11.197 32.901 1.00 79.69 82 MET A N 1
ATOM 62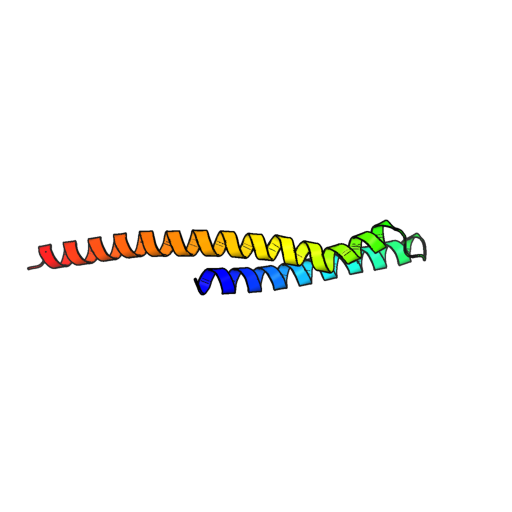1 C CA . MET A 1 82 ? -19.910 10.784 33.901 1.00 79.69 82 MET A CA 1
ATOM 622 C C . MET A 1 82 ? -19.457 11.097 35.333 1.00 79.69 82 MET A C 1
ATOM 624 O O . MET A 1 82 ? -20.257 11.532 36.147 1.00 79.69 82 MET A O 1
ATOM 628 N N . ASN A 1 83 ? -18.182 10.871 35.662 1.00 80.06 83 ASN A N 1
ATOM 629 C CA . ASN A 1 83 ? -17.676 11.094 37.016 1.00 80.06 83 ASN A CA 1
ATOM 630 C C . ASN A 1 83 ? -17.518 12.580 37.372 1.00 80.06 83 ASN A C 1
ATOM 632 O O . ASN A 1 83 ? -17.472 12.895 38.555 1.00 80.06 83 ASN A O 1
ATOM 636 N N . LEU A 1 84 ? -17.396 13.468 36.384 1.00 81.88 84 LEU A N 1
ATOM 637 C CA . LEU A 1 84 ? -17.386 14.915 36.599 1.00 81.88 84 LEU A CA 1
ATOM 638 C C . LEU A 1 84 ? -18.810 15.433 36.819 1.00 81.88 84 LEU A C 1
ATOM 640 O O . LEU A 1 84 ? -19.022 16.144 37.793 1.00 81.88 84 LEU A O 1
ATOM 644 N N . ASP A 1 85 ? -19.780 14.977 36.020 1.00 83.62 85 ASP A N 1
ATOM 645 C CA . ASP A 1 85 ? -21.197 15.324 36.206 1.00 83.62 85 ASP A CA 1
ATOM 646 C C . ASP A 1 85 ? -21.707 14.937 37.610 1.00 83.62 85 ASP A C 1
ATOM 648 O O . ASP A 1 85 ? -22.388 15.721 38.259 1.00 83.62 85 ASP A O 1
ATOM 652 N N . PHE A 1 86 ? -21.317 13.769 38.141 1.00 77.31 86 PHE A N 1
ATOM 653 C CA . PHE A 1 86 ? -21.687 13.353 39.508 1.00 77.31 86 PHE A CA 1
ATOM 654 C C . PHE A 1 86 ? -21.078 14.206 40.635 1.00 77.31 86 PHE A C 1
ATOM 656 O O . PHE A 1 86 ? -21.500 14.063 41.780 1.00 77.31 86 PHE A O 1
ATOM 663 N N . LEU A 1 87 ? -20.039 15.000 40.363 1.00 78.38 87 LEU A N 1
ATOM 664 C CA . LEU A 1 87 ? -19.380 15.845 41.367 1.00 78.38 87 LEU A CA 1
ATOM 665 C C . LEU A 1 87 ? -19.917 17.282 41.376 1.00 78.38 87 LEU A C 1
ATOM 667 O O . LEU A 1 87 ? -19.630 18.008 42.328 1.00 78.38 87 LEU A O 1
ATOM 671 N N . ASP A 1 88 ? -20.663 17.673 40.340 1.00 75.56 88 ASP A N 1
ATOM 672 C CA . ASP A 1 88 ? -21.295 18.990 40.214 1.00 75.56 88 ASP A CA 1
ATOM 673 C C . ASP A 1 88 ? -22.767 19.014 40.713 1.00 75.56 88 ASP A C 1
ATOM 675 O O . ASP A 1 88 ? -23.332 20.104 40.841 1.00 75.56 88 ASP A O 1
ATOM 679 N N . ASP A 1 89 ? -23.357 17.853 41.050 1.00 62.06 89 ASP A N 1
ATOM 680 C CA . ASP A 1 89 ? -24.678 17.671 41.705 1.00 62.06 89 ASP A CA 1
ATOM 681 C C . ASP A 1 89 ? -24.587 17.565 43.247 1.00 62.06 89 ASP A C 1
ATOM 683 O O . ASP A 1 89 ? -25.466 18.136 43.943 1.00 62.06 89 ASP A O 1
#

Radius of gyration: 22.77 Å; chains: 1; bounding box: 45×30×67 Å

pLDDT: mean 88.14, std 5.8, range [62.06, 94.88]